Protein AF-A0A2U2CDT7-F1 (afdb_monomer)

Radius of gyration: 28.35 Å; Cα contacts (8 Å, |Δi|>4): 49; chains: 1; bounding box: 7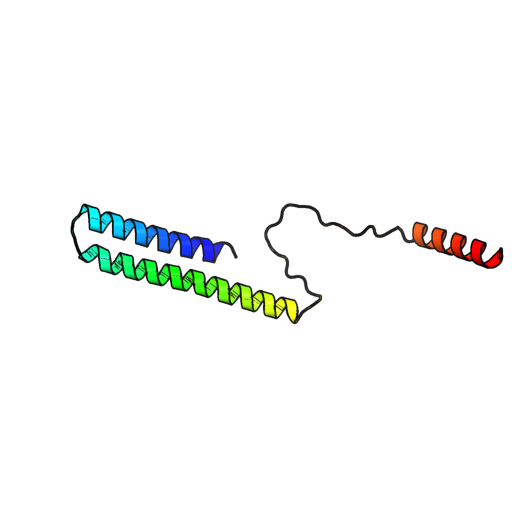9×20×59 Å

Secondary structure (DSSP, 8-state):
-HHHHHHHHHHHHHHHHHHHHHHHHT-GGGHHHHHHHHHHHHHHHHHHHHHHHHHHHHHHH-TT-----S---S---------HHHHHHHHHHHHHHHT--

Foldseek 3Di:
DVVLVVQLVVLLVQLVVLVVVCVVVVNCVSNVSSVVSNVVSVVSVVVVVVVVVVVVVVCVVDVPDPDPPPDDPDDDPPPPPDPPVVVVVVVVVVVVVVVVD

pLDDT: mean 70.49, std 12.76, range [36.19, 85.69]

Mean predicted aligned error: 17.73 Å

Structure (mmCIF, N/CA/C/O backbone):
data_AF-A0A2U2CDT7-F1
#
_entry.id   AF-A0A2U2CDT7-F1
#
loop_
_atom_site.group_PDB
_atom_site.id
_atom_site.type_symbol
_atom_site.label_atom_id
_atom_site.label_alt_id
_atom_site.label_comp_id
_atom_site.label_asym_id
_atom_site.label_entity_id
_atom_site.label_seq_id
_atom_site.pdbx_PDB_ins_code
_atom_site.Cartn_x
_atom_site.Cartn_y
_atom_site.Cartn_z
_atom_site.occupancy
_atom_site.B_iso_or_equiv
_atom_site.auth_seq_id
_atom_site.auth_comp_id
_atom_site.auth_asym_id
_atom_site.auth_atom_id
_atom_site.pdbx_PDB_model_num
ATOM 1 N N . MET A 1 1 ? -8.430 8.839 6.201 1.00 58.47 1 MET A N 1
ATOM 2 C CA . MET A 1 1 ? -7.658 10.013 5.735 1.00 58.47 1 MET A CA 1
ATOM 3 C C . MET A 1 1 ? -7.215 9.783 4.293 1.00 58.47 1 MET A C 1
ATOM 5 O O . MET A 1 1 ? -6.274 9.023 4.078 1.00 58.47 1 MET A O 1
ATOM 9 N N . PRO A 1 2 ? -7.899 10.379 3.304 1.00 71.25 2 PRO A N 1
ATOM 10 C CA . PRO A 1 2 ? -7.663 10.119 1.877 1.00 71.25 2 PRO A CA 1
ATOM 11 C C . PRO A 1 2 ? -6.247 10.495 1.399 1.00 71.25 2 PRO A C 1
ATOM 13 O O . PRO A 1 2 ? -5.746 9.917 0.437 1.00 71.25 2 PRO A O 1
ATOM 16 N N . SER A 1 3 ? -5.563 11.399 2.104 1.00 73.31 3 SER A N 1
ATOM 17 C CA . SER A 1 3 ? -4.250 11.926 1.716 1.00 73.31 3 SER A CA 1
ATOM 18 C C . SER A 1 3 ? -3.110 10.898 1.774 1.00 73.31 3 SER A C 1
ATOM 20 O O . SER A 1 3 ? -2.231 10.933 0.917 1.00 73.31 3 SER A O 1
ATOM 22 N N . LEU A 1 4 ? -3.119 9.958 2.734 1.00 70.69 4 LEU A N 1
ATOM 23 C CA . LEU A 1 4 ? -2.084 8.911 2.812 1.00 70.69 4 LEU A CA 1
ATOM 24 C C . LEU A 1 4 ? -2.254 7.857 1.711 1.00 70.69 4 LEU A C 1
ATOM 26 O O . LEU A 1 4 ? -1.263 7.464 1.097 1.00 70.69 4 LEU A O 1
ATOM 30 N N . LYS A 1 5 ? -3.501 7.465 1.405 1.00 67.00 5 LYS A N 1
ATOM 31 C CA . LYS A 1 5 ? -3.805 6.574 0.273 1.00 67.00 5 LYS A CA 1
ATOM 32 C C . LYS A 1 5 ? -3.343 7.177 -1.046 1.00 67.00 5 LYS A C 1
ATOM 34 O O . LYS A 1 5 ? -2.724 6.483 -1.847 1.00 67.00 5 LYS A O 1
ATOM 39 N N . LEU A 1 6 ? -3.620 8.467 -1.253 1.00 75.81 6 LEU A N 1
ATOM 40 C CA . LEU A 1 6 ? -3.206 9.190 -2.453 1.00 75.81 6 LEU A CA 1
ATOM 41 C C . LEU A 1 6 ? -1.678 9.183 -2.597 1.00 75.81 6 LEU A C 1
ATOM 43 O O . LEU A 1 6 ? -1.164 8.860 -3.665 1.00 75.81 6 LEU A O 1
ATOM 47 N N . LEU A 1 7 ? -0.951 9.479 -1.515 1.00 73.94 7 LEU A N 1
ATOM 48 C CA . LEU A 1 7 ? 0.511 9.506 -1.523 1.00 73.94 7 LEU A CA 1
ATOM 49 C C . LEU A 1 7 ? 1.117 8.119 -1.785 1.00 73.94 7 LEU A C 1
ATOM 51 O O . LEU A 1 7 ? 2.059 8.004 -2.568 1.00 73.94 7 LEU A O 1
ATOM 55 N N . ALA A 1 8 ? 0.553 7.064 -1.188 1.00 72.88 8 ALA A N 1
ATOM 56 C CA . ALA A 1 8 ? 0.970 5.689 -1.448 1.00 72.88 8 ALA A CA 1
ATOM 57 C C . ALA A 1 8 ? 0.750 5.307 -2.922 1.00 72.88 8 ALA A C 1
ATOM 59 O O . ALA A 1 8 ? 1.655 4.776 -3.564 1.00 72.88 8 ALA A O 1
ATOM 60 N N . TRP A 1 9 ? -0.413 5.641 -3.488 1.00 76.00 9 TRP A N 1
ATOM 61 C CA . TRP A 1 9 ? -0.715 5.401 -4.903 1.00 76.00 9 TRP A CA 1
ATOM 62 C C . TRP A 1 9 ? 0.216 6.162 -5.847 1.00 76.00 9 TRP A C 1
ATOM 64 O O . TRP A 1 9 ? 0.674 5.595 -6.836 1.00 76.00 9 TRP A O 1
ATOM 74 N N . ILE A 1 10 ? 0.544 7.416 -5.529 1.00 81.38 10 ILE A N 1
ATOM 75 C CA . ILE A 1 10 ? 1.512 8.208 -6.297 1.00 81.38 10 ILE A CA 1
ATOM 76 C C . ILE A 1 10 ? 2.900 7.560 -6.235 1.00 81.38 10 ILE A C 1
ATOM 78 O O . ILE A 1 10 ? 3.554 7.441 -7.267 1.00 81.38 10 ILE A O 1
ATOM 82 N N . ALA A 1 11 ? 3.338 7.094 -5.061 1.00 75.69 11 ALA A N 1
ATOM 83 C CA . ALA A 1 11 ? 4.631 6.428 -4.902 1.00 75.69 11 ALA A CA 1
ATOM 84 C C . ALA A 1 11 ? 4.708 5.112 -5.696 1.00 75.69 11 ALA A C 1
ATOM 86 O O . ALA A 1 11 ? 5.693 4.873 -6.396 1.00 75.69 11 ALA A O 1
ATOM 87 N N . TYR A 1 12 ? 3.652 4.293 -5.663 1.00 77.06 12 TYR A N 1
ATOM 88 C CA . TYR A 1 12 ? 3.568 3.089 -6.494 1.00 77.06 12 TYR A CA 1
ATOM 89 C C . TYR A 1 12 ? 3.502 3.413 -7.990 1.00 77.06 12 TYR A C 1
ATOM 91 O O . TYR A 1 12 ? 4.161 2.745 -8.787 1.00 77.06 12 TYR A O 1
ATOM 99 N N . GLY A 1 13 ? 2.763 4.455 -8.375 1.00 78.75 13 GLY A N 1
ATOM 100 C CA . GLY A 1 13 ? 2.706 4.933 -9.755 1.00 78.75 13 GLY A CA 1
ATOM 101 C C . GLY A 1 13 ? 4.073 5.389 -10.263 1.00 78.75 13 GLY A C 1
ATOM 102 O O . GLY A 1 13 ? 4.475 5.020 -11.364 1.00 78.75 13 GLY A O 1
ATOM 103 N N . LEU A 1 14 ? 4.827 6.118 -9.437 1.00 79.50 14 LEU A N 1
ATOM 104 C CA . LEU A 1 14 ? 6.189 6.547 -9.751 1.00 79.50 14 LEU A CA 1
ATOM 105 C C . LEU A 1 14 ? 7.143 5.348 -9.876 1.00 79.50 14 LEU A C 1
ATOM 107 O O . LEU A 1 14 ? 7.948 5.299 -10.803 1.00 79.50 14 LEU A O 1
ATOM 111 N N . ALA A 1 15 ? 7.020 4.356 -8.988 1.00 75.62 15 ALA A N 1
ATOM 112 C CA . ALA A 1 15 ? 7.805 3.124 -9.050 1.00 75.62 15 ALA A CA 1
ATOM 113 C C . ALA A 1 15 ? 7.547 2.347 -10.350 1.00 75.62 15 ALA A C 1
ATOM 115 O O . ALA A 1 15 ? 8.493 1.928 -11.019 1.00 75.62 15 ALA A O 1
ATOM 116 N N . ALA A 1 16 ? 6.277 2.202 -10.737 1.00 78.44 16 ALA A N 1
ATOM 117 C CA . ALA A 1 16 ? 5.885 1.550 -11.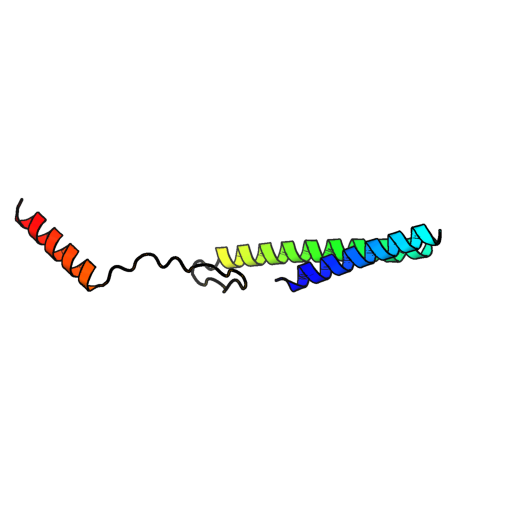982 1.00 78.44 16 ALA A CA 1
ATOM 118 C C . ALA A 1 16 ? 6.390 2.319 -13.212 1.00 78.44 16 ALA A C 1
ATOM 120 O O . ALA A 1 16 ? 6.891 1.709 -14.156 1.00 78.44 16 ALA A O 1
ATOM 121 N N . LEU A 1 17 ? 6.318 3.653 -13.184 1.00 80.44 17 LEU A N 1
ATOM 122 C CA . LEU A 1 17 ? 6.821 4.507 -14.258 1.00 80.44 17 LEU A CA 1
ATOM 123 C C . LEU A 1 17 ? 8.341 4.367 -14.426 1.00 80.44 17 LEU A C 1
ATOM 125 O O . LEU A 1 17 ? 8.814 4.181 -15.545 1.00 80.44 17 LEU A O 1
ATOM 129 N N . CYS A 1 18 ? 9.108 4.407 -13.331 1.00 75.25 18 CYS A N 1
ATOM 130 C CA . CYS A 1 18 ? 10.558 4.215 -13.377 1.00 75.25 18 CYS A CA 1
ATOM 131 C C . CYS A 1 18 ? 10.938 2.802 -13.840 1.00 75.25 18 CYS A C 1
ATOM 133 O O . CYS A 1 18 ? 11.878 2.655 -14.617 1.00 75.25 18 CYS A O 1
ATOM 135 N N . ALA A 1 19 ? 10.196 1.773 -13.422 1.00 74.25 19 ALA A N 1
ATOM 136 C CA . ALA A 1 19 ? 10.425 0.406 -13.884 1.00 74.25 19 ALA A CA 1
ATOM 137 C C . ALA A 1 19 ? 10.165 0.255 -15.395 1.00 74.25 19 ALA A C 1
ATOM 139 O O . ALA A 1 19 ? 10.965 -0.361 -16.099 1.00 74.25 19 ALA A O 1
ATOM 140 N N . LEU A 1 20 ? 9.085 0.857 -15.909 1.00 78.19 20 LEU A N 1
ATOM 141 C CA . LEU A 1 20 ? 8.778 0.874 -17.343 1.00 78.19 20 LEU A CA 1
ATOM 142 C C . LEU A 1 20 ? 9.816 1.663 -18.147 1.00 78.19 20 LEU A C 1
ATOM 144 O O . LEU A 1 20 ? 10.225 1.212 -19.214 1.00 78.19 20 LEU A O 1
ATOM 148 N N . ALA A 1 21 ? 10.274 2.804 -17.627 1.00 75.69 21 ALA A N 1
ATOM 149 C CA . ALA A 1 21 ? 11.340 3.582 -18.250 1.00 75.69 21 ALA A CA 1
ATOM 150 C C . ALA A 1 21 ? 12.642 2.770 -18.342 1.00 75.69 21 ALA A C 1
ATOM 152 O O . ALA A 1 21 ? 13.234 2.710 -19.414 1.00 75.69 21 ALA A O 1
ATOM 153 N N . GLY A 1 22 ? 13.028 2.071 -17.268 1.00 73.56 22 GLY A N 1
ATOM 154 C CA . GLY A 1 22 ? 14.220 1.217 -17.257 1.00 73.56 22 GLY A CA 1
ATOM 155 C C . GLY A 1 22 ? 14.151 0.036 -18.229 1.00 73.56 22 GLY A C 1
ATOM 156 O O . GLY A 1 22 ? 15.157 -0.300 -18.846 1.00 73.56 22 GLY A O 1
ATOM 157 N N . LEU A 1 23 ? 12.968 -0.559 -18.423 1.00 73.44 23 LEU A N 1
ATOM 158 C CA . LEU A 1 23 ? 12.749 -1.589 -19.450 1.00 73.44 23 LEU A CA 1
ATOM 159 C C . LEU A 1 23 ? 12.857 -1.028 -20.874 1.00 73.44 23 LEU A C 1
ATOM 161 O O . LEU A 1 23 ? 13.330 -1.723 -21.766 1.00 73.44 23 LEU A O 1
ATOM 165 N N . GLY A 1 24 ? 12.417 0.215 -21.091 1.00 75.50 24 GLY A N 1
ATOM 166 C CA . GLY A 1 24 ? 12.467 0.869 -22.400 1.00 75.50 24 GLY A CA 1
ATOM 167 C C . GLY A 1 24 ? 13.857 1.366 -22.800 1.00 75.50 24 GLY A C 1
ATOM 168 O O . GLY A 1 24 ? 14.146 1.449 -23.990 1.00 75.50 24 GLY A O 1
ATOM 169 N N . THR A 1 25 ? 14.710 1.696 -21.829 1.00 74.25 25 THR A N 1
ATOM 170 C CA . THR A 1 25 ? 16.069 2.201 -22.079 1.00 74.25 25 THR A CA 1
ATOM 171 C C . THR A 1 25 ? 17.166 1.156 -21.860 1.00 74.25 25 THR A C 1
ATOM 173 O O . THR A 1 25 ? 18.329 1.478 -22.066 1.00 74.25 25 THR A O 1
ATOM 176 N N . GLU A 1 26 ? 16.817 -0.065 -21.426 1.00 69.44 26 GLU A N 1
ATOM 177 C CA . GLU A 1 26 ? 17.753 -1.131 -21.003 1.00 69.44 26 GLU A CA 1
ATOM 178 C C . GLU A 1 26 ? 18.775 -0.667 -19.944 1.00 69.44 26 GLU A C 1
ATOM 180 O O . GLU A 1 26 ? 19.854 -1.238 -19.782 1.00 69.44 26 GLU A O 1
ATOM 185 N N . ASP A 1 27 ? 18.428 0.383 -19.197 1.00 68.31 27 ASP A N 1
ATOM 186 C CA . ASP A 1 27 ? 19.372 1.135 -18.378 1.00 68.31 27 ASP A CA 1
ATOM 187 C C . ASP A 1 27 ? 19.131 0.843 -16.892 1.00 68.31 27 ASP A C 1
ATOM 189 O O . ASP A 1 27 ? 18.113 1.223 -16.299 1.00 68.31 27 ASP A O 1
ATOM 193 N N . ILE A 1 28 ? 20.090 0.152 -16.267 1.00 68.25 28 ILE A N 1
ATOM 194 C CA . ILE A 1 28 ? 20.006 -0.329 -14.874 1.00 68.25 28 ILE A CA 1
ATOM 195 C C . ILE A 1 28 ? 19.839 0.830 -13.877 1.00 68.25 28 ILE A C 1
ATOM 197 O O . ILE A 1 28 ? 19.303 0.646 -12.781 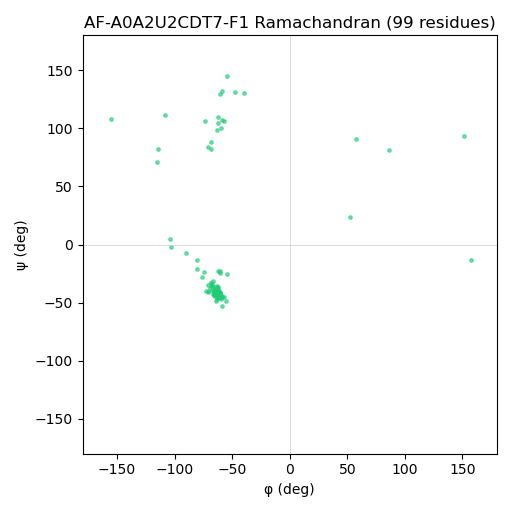1.00 68.25 28 ILE A O 1
ATOM 201 N N . LEU A 1 29 ? 20.237 2.046 -14.257 1.00 73.50 29 LEU A N 1
ATOM 202 C CA . LEU A 1 29 ? 20.126 3.235 -13.413 1.00 73.50 29 LEU A CA 1
ATOM 203 C C . LEU A 1 29 ? 18.682 3.583 -13.021 1.00 73.50 29 LEU A C 1
ATOM 205 O O . LEU A 1 29 ? 18.483 4.175 -11.962 1.00 73.50 29 LEU A O 1
ATOM 209 N N . PHE A 1 30 ? 17.673 3.171 -13.795 1.00 71.56 30 PHE A N 1
ATOM 210 C CA . PHE A 1 30 ? 16.262 3.385 -13.445 1.00 71.56 30 PHE A CA 1
ATOM 211 C C . PHE A 1 30 ? 15.705 2.364 -12.441 1.00 71.56 30 PHE A C 1
ATOM 213 O O . PHE A 1 30 ? 14.662 2.605 -11.827 1.00 71.56 30 PHE A O 1
ATOM 220 N N . VAL A 1 31 ? 16.416 1.258 -12.200 1.00 73.25 31 VAL A N 1
ATOM 221 C CA . VAL A 1 31 ? 15.997 0.218 -11.247 1.00 73.25 31 VAL A CA 1
ATOM 222 C C . VAL A 1 31 ? 16.114 0.714 -9.807 1.00 73.25 31 VAL A C 1
ATOM 224 O O . VAL A 1 31 ? 15.218 0.491 -8.996 1.00 73.25 31 VAL A O 1
ATOM 227 N N . VAL A 1 32 ? 17.189 1.436 -9.484 1.00 79.69 32 VAL A N 1
ATOM 228 C CA . VAL A 1 32 ? 17.433 1.971 -8.134 1.00 79.69 32 VAL A CA 1
ATOM 229 C C . VAL A 1 32 ? 16.306 2.907 -7.659 1.00 79.69 32 VAL A C 1
ATOM 231 O O . VAL A 1 32 ? 15.743 2.648 -6.591 1.00 79.69 32 VAL A O 1
ATOM 234 N N . PRO A 1 33 ? 15.904 3.953 -8.412 1.00 80.06 33 PRO A N 1
ATOM 235 C CA . PRO A 1 33 ? 14.783 4.802 -8.016 1.00 80.06 33 PRO A CA 1
ATOM 236 C C . PRO A 1 33 ? 13.440 4.061 -8.043 1.00 80.06 33 PRO A C 1
ATOM 238 O O . PRO A 1 33 ? 12.595 4.343 -7.195 1.00 80.06 33 PRO A O 1
ATOM 241 N N . ALA A 1 34 ? 13.244 3.078 -8.934 1.00 77.31 34 ALA A N 1
ATOM 242 C CA . ALA A 1 34 ? 12.030 2.258 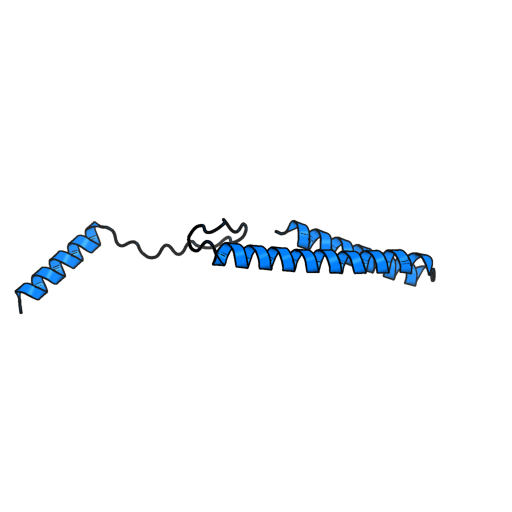-8.939 1.00 77.31 34 ALA A CA 1
ATOM 243 C C . ALA A 1 34 ? 11.878 1.454 -7.636 1.00 77.31 34 ALA A C 1
ATOM 245 O O . ALA A 1 34 ? 10.809 1.459 -7.021 1.00 77.31 34 ALA A O 1
ATOM 246 N N . VAL A 1 35 ? 12.958 0.821 -7.167 1.00 80.75 35 VAL A N 1
ATOM 247 C CA . VAL A 1 35 ? 12.969 0.080 -5.896 1.00 80.75 35 VAL A CA 1
ATOM 248 C C . VAL A 1 35 ? 12.772 1.025 -4.709 1.00 80.75 35 VAL A C 1
ATOM 250 O O . VAL A 1 35 ? 11.966 0.734 -3.827 1.00 80.75 35 VAL A O 1
ATOM 253 N N . ALA A 1 36 ? 13.441 2.181 -4.692 1.00 81.75 36 ALA A N 1
ATOM 254 C CA . ALA A 1 36 ? 13.272 3.173 -3.627 1.00 81.75 36 ALA A CA 1
ATOM 255 C C . ALA A 1 36 ? 11.824 3.698 -3.537 1.00 81.75 36 ALA A C 1
ATOM 257 O O . ALA A 1 36 ? 11.266 3.818 -2.440 1.00 81.75 36 ALA A O 1
ATOM 258 N N . ALA A 1 37 ? 11.189 3.960 -4.683 1.00 77.94 37 ALA A N 1
ATOM 259 C CA . ALA A 1 37 ? 9.792 4.379 -4.753 1.00 77.94 37 ALA A CA 1
ATOM 260 C C . ALA A 1 37 ? 8.837 3.259 -4.305 1.00 77.94 37 ALA A C 1
ATOM 262 O O . ALA A 1 37 ? 7.898 3.521 -3.552 1.00 77.94 37 ALA A O 1
ATOM 263 N N . ALA A 1 38 ? 9.116 2.004 -4.677 1.00 76.81 38 ALA A N 1
ATOM 264 C CA . ALA A 1 38 ? 8.336 0.851 -4.234 1.00 76.81 38 ALA A CA 1
ATOM 265 C C . ALA A 1 38 ? 8.408 0.659 -2.708 1.00 76.81 38 ALA A C 1
ATOM 267 O O . ALA A 1 38 ? 7.371 0.502 -2.060 1.00 76.81 38 ALA A O 1
ATOM 268 N N . ILE A 1 39 ? 9.609 0.742 -2.119 1.00 83.69 39 ILE A N 1
ATOM 269 C CA . ILE A 1 39 ? 9.806 0.679 -0.659 1.00 83.69 39 ILE A CA 1
ATOM 270 C C . ILE A 1 39 ? 9.035 1.808 0.032 1.00 83.69 39 ILE A C 1
ATOM 272 O O . ILE A 1 39 ? 8.337 1.568 1.016 1.00 83.69 39 ILE A O 1
ATOM 276 N N . SER A 1 40 ? 9.111 3.026 -0.507 1.00 81.56 40 SER A N 1
ATOM 277 C CA . SER A 1 40 ? 8.387 4.179 0.039 1.00 81.56 40 SER A CA 1
ATOM 278 C C . SER A 1 40 ? 6.867 3.974 -0.001 1.00 81.56 40 SER A C 1
ATOM 280 O O . SER A 1 40 ? 6.188 4.254 0.984 1.00 81.56 40 SER A O 1
ATOM 282 N N . GLY A 1 41 ? 6.329 3.413 -1.091 1.00 75.44 41 GLY A N 1
ATOM 283 C CA . GLY A 1 41 ? 4.907 3.065 -1.200 1.00 75.44 41 GLY A CA 1
ATOM 284 C C . GLY A 1 41 ? 4.457 2.041 -0.152 1.00 75.44 41 GLY A C 1
ATOM 285 O O . GLY A 1 41 ? 3.414 2.221 0.486 1.00 75.44 41 GLY A O 1
ATOM 286 N N . VAL A 1 42 ? 5.275 1.010 0.099 1.00 83.44 42 VAL A N 1
ATOM 287 C CA . VAL A 1 42 ? 5.020 0.029 1.172 1.00 83.44 42 VAL A CA 1
ATOM 288 C C . VAL A 1 42 ? 5.019 0.713 2.537 1.00 83.44 42 VAL A C 1
ATOM 290 O O . VAL A 1 42 ? 4.127 0.461 3.347 1.00 83.44 42 VAL A O 1
ATOM 293 N N . LEU A 1 43 ? 5.971 1.615 2.778 1.00 83.50 43 LEU A N 1
ATOM 294 C CA . LEU A 1 43 ? 6.088 2.338 4.042 1.00 83.50 43 LEU A CA 1
ATOM 295 C C . LEU A 1 43 ? 4.860 3.218 4.317 1.00 83.50 43 LEU A C 1
ATOM 297 O O . LEU A 1 43 ? 4.324 3.191 5.424 1.00 83.50 43 LEU A O 1
ATOM 301 N N . PHE A 1 44 ? 4.372 3.948 3.310 1.00 82.19 44 PHE A N 1
ATOM 302 C CA . PHE A 1 44 ? 3.161 4.764 3.444 1.00 82.19 44 PHE A CA 1
ATOM 303 C C . PHE A 1 44 ? 1.911 3.915 3.690 1.00 82.19 44 PHE A C 1
ATOM 305 O O . PHE A 1 44 ? 1.085 4.271 4.530 1.00 82.19 44 PHE A O 1
ATOM 312 N N . THR A 1 45 ? 1.804 2.765 3.024 1.00 78.81 45 THR A N 1
ATOM 313 C CA . THR A 1 45 ? 0.692 1.824 3.232 1.00 78.81 45 THR A CA 1
ATOM 314 C C . THR A 1 45 ? 0.719 1.229 4.642 1.00 78.81 45 THR A C 1
ATOM 316 O O . THR A 1 45 ? -0.314 1.127 5.304 1.00 78.81 45 THR A O 1
ATOM 319 N N . ALA A 1 46 ? 1.904 0.869 5.142 1.00 78.81 46 ALA A N 1
ATOM 320 C CA . ALA A 1 46 ? 2.073 0.376 6.505 1.00 78.81 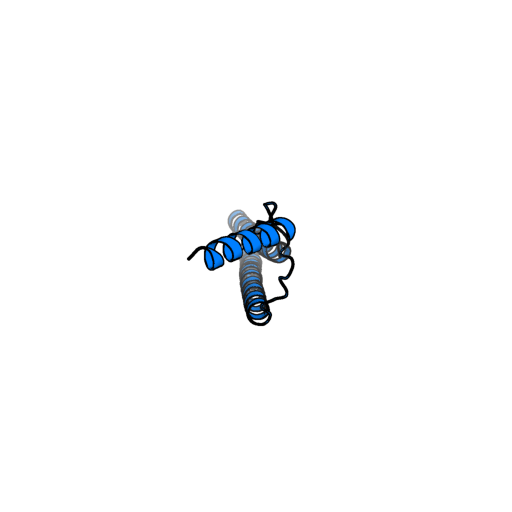46 ALA A CA 1
ATOM 321 C C . ALA A 1 46 ? 1.731 1.456 7.545 1.00 78.81 46 ALA A C 1
ATOM 323 O O . ALA A 1 46 ? 1.035 1.176 8.522 1.00 78.81 46 ALA A O 1
ATOM 324 N N . LEU A 1 47 ? 2.163 2.699 7.312 1.00 82.31 47 LEU A N 1
ATOM 325 C CA . LEU A 1 47 ? 1.853 3.832 8.181 1.00 82.31 47 LEU A CA 1
ATOM 326 C C . LEU A 1 47 ? 0.344 4.091 8.265 1.00 82.31 47 LEU A C 1
ATOM 328 O O . LEU A 1 47 ? -0.179 4.337 9.351 1.00 82.31 47 LEU A O 1
ATOM 332 N N . GLU A 1 48 ? -0.369 3.976 7.147 1.00 82.00 48 GLU A N 1
ATOM 333 C CA . GLU A 1 48 ? -1.827 4.083 7.136 1.00 82.00 48 GLU A CA 1
ATOM 334 C C . GLU A 1 48 ? -2.481 3.027 8.039 1.00 82.00 48 GLU A C 1
ATOM 336 O O . GLU A 1 48 ? -3.343 3.365 8.851 1.00 82.00 48 GLU A O 1
ATOM 341 N N . LYS A 1 49 ? -2.033 1.767 7.964 1.00 78.56 49 LYS A N 1
ATOM 342 C CA . LYS A 1 49 ? -2.563 0.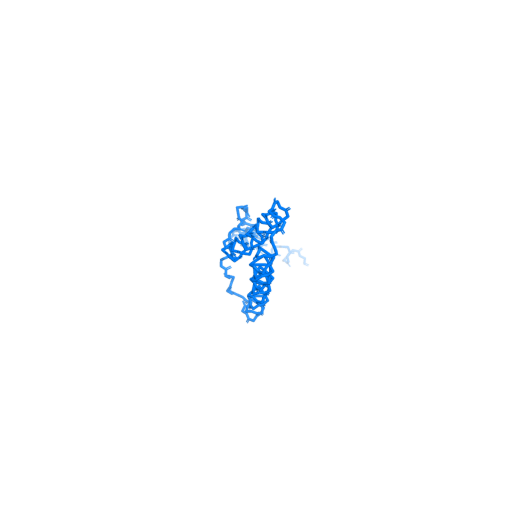682 8.807 1.00 78.56 49 LYS A CA 1
ATOM 343 C C . LYS A 1 49 ? -2.320 0.927 10.293 1.00 78.56 49 LYS A C 1
ATOM 345 O O . LYS A 1 49 ? -3.187 0.628 11.112 1.00 78.56 49 LYS A O 1
ATOM 350 N N . ILE A 1 50 ? -1.171 1.504 10.641 1.00 83.44 50 ILE A N 1
ATOM 351 C CA . ILE A 1 50 ? -0.857 1.892 12.021 1.00 83.44 50 ILE A CA 1
ATOM 352 C C . ILE A 1 50 ? -1.814 2.990 12.501 1.00 83.44 50 ILE A C 1
ATOM 354 O O . ILE A 1 50 ? -2.334 2.902 13.612 1.00 83.44 50 ILE A O 1
ATOM 358 N N . ILE A 1 51 ? -2.087 4.000 11.671 1.00 84.69 51 ILE A N 1
ATOM 359 C CA . ILE A 1 51 ? -3.017 5.086 12.015 1.00 84.69 51 ILE A CA 1
ATOM 360 C C . ILE A 1 51 ? -4.449 4.556 12.167 1.00 84.69 51 ILE A C 1
ATOM 362 O O . ILE A 1 51 ? -5.122 4.908 13.135 1.00 84.69 51 ILE A O 1
ATOM 366 N N . GLU A 1 52 ? -4.907 3.683 11.263 1.00 84.00 52 GLU A N 1
ATOM 367 C CA . GLU A 1 52 ? -6.214 3.016 11.376 1.00 84.00 52 GLU A CA 1
ATOM 368 C C . GLU A 1 52 ? -6.326 2.231 12.693 1.00 84.00 52 GLU A C 1
ATOM 370 O O . GLU A 1 52 ? -7.321 2.362 13.405 1.00 84.00 52 GLU A O 1
ATOM 375 N N . ALA A 1 53 ? -5.287 1.475 13.063 1.00 82.62 53 ALA A N 1
ATOM 376 C CA . ALA A 1 53 ? -5.258 0.729 14.317 1.00 82.62 53 ALA A CA 1
ATOM 377 C C . ALA A 1 53 ? -5.280 1.650 15.549 1.00 82.62 53 ALA A C 1
ATOM 379 O O . ALA A 1 53 ? -6.015 1.388 16.500 1.00 82.62 53 ALA A O 1
ATOM 380 N N . LEU A 1 54 ? -4.524 2.751 15.533 1.00 85.69 54 LEU A N 1
ATOM 381 C CA . LEU A 1 54 ? -4.523 3.735 16.620 1.00 85.69 54 LEU A CA 1
ATOM 382 C C . LEU A 1 54 ? -5.879 4.428 16.774 1.00 85.69 54 LEU A C 1
ATOM 384 O O . LEU A 1 54 ? -6.326 4.635 17.900 1.00 85.69 54 LEU A O 1
ATOM 388 N N . HIS A 1 55 ? -6.547 4.758 15.668 1.00 83.75 55 HIS A N 1
ATOM 389 C CA . HIS A 1 55 ? -7.912 5.279 15.704 1.00 83.75 55 HIS A CA 1
ATOM 390 C C . HIS A 1 55 ? -8.889 4.250 16.270 1.00 83.75 55 HIS A C 1
ATOM 392 O O . HIS A 1 55 ? -9.652 4.596 17.162 1.00 83.75 55 HIS A O 1
ATOM 398 N N . ALA A 1 56 ? -8.814 2.988 15.845 1.00 81.56 56 ALA A N 1
ATOM 399 C CA . ALA A 1 56 ? -9.668 1.932 16.387 1.00 81.56 56 ALA A CA 1
ATOM 400 C C . ALA A 1 56 ? -9.455 1.731 17.898 1.00 81.56 56 ALA A C 1
ATOM 402 O O . ALA A 1 56 ? -10.421 1.586 18.643 1.00 81.56 56 ALA A O 1
ATOM 403 N N . ILE A 1 57 ? -8.202 1.774 18.366 1.00 84.31 57 ILE A N 1
ATOM 404 C CA . ILE A 1 57 ? -7.873 1.716 19.797 1.00 84.31 57 ILE A CA 1
ATOM 405 C C . ILE A 1 57 ? -8.441 2.940 20.522 1.00 84.31 57 ILE A C 1
ATOM 407 O O . ILE A 1 57 ? -9.108 2.783 21.541 1.00 84.31 57 ILE A O 1
ATOM 411 N N . ARG A 1 58 ? -8.228 4.155 20.000 1.00 82.06 58 ARG A N 1
ATOM 412 C CA . ARG A 1 58 ? -8.792 5.387 20.574 1.00 82.06 58 ARG A CA 1
ATOM 413 C C . ARG A 1 58 ? -10.313 5.294 20.696 1.00 82.06 58 ARG A C 1
ATOM 415 O O . ARG A 1 58 ? -10.848 5.585 21.761 1.00 82.06 58 ARG A O 1
ATOM 422 N N . ASP A 1 59 ? -10.986 4.874 19.633 1.00 79.44 59 ASP A N 1
ATOM 423 C CA . ASP A 1 59 ? -12.445 4.808 19.570 1.00 79.44 59 ASP A CA 1
ATOM 424 C C . ASP A 1 59 ? -12.990 3.711 20.506 1.00 79.44 59 ASP A C 1
ATOM 426 O O . ASP A 1 59 ? -14.025 3.900 21.144 1.00 79.44 59 ASP A O 1
ATOM 430 N N . ALA A 1 60 ? -12.257 2.605 20.687 1.00 81.25 60 ALA A N 1
ATOM 431 C CA . ALA A 1 60 ? -12.576 1.581 21.684 1.00 81.25 60 ALA A CA 1
ATOM 432 C C . ALA A 1 60 ? -12.381 2.066 23.135 1.00 81.25 60 ALA A C 1
ATOM 434 O O . ALA A 1 60 ? -13.123 1.648 24.024 1.00 81.25 60 ALA A O 1
ATOM 435 N N . LEU A 1 61 ? -11.402 2.946 23.389 1.00 80.12 61 LEU A N 1
ATOM 436 C CA . LEU A 1 61 ? -11.172 3.549 24.709 1.00 80.12 61 LEU A CA 1
ATOM 437 C C . LEU A 1 61 ? -12.105 4.734 25.018 1.00 80.12 61 LEU A C 1
ATOM 439 O O . LEU A 1 61 ? -12.303 5.046 26.192 1.00 80.12 61 LEU A O 1
ATOM 443 N N . GLN A 1 62 ? -12.692 5.381 24.007 1.00 71.12 62 GLN A N 1
ATOM 444 C CA . GLN A 1 62 ? -13.696 6.442 24.162 1.00 71.12 62 GLN A CA 1
ATOM 445 C C . GLN A 1 62 ? -15.059 6.021 23.582 1.00 71.12 62 GLN A C 1
ATOM 447 O O . GLN A 1 62 ? -15.508 6.586 22.580 1.00 71.12 62 GLN A O 1
ATOM 452 N N . PRO A 1 63 ? -15.780 5.084 24.231 1.00 56.25 63 PRO A N 1
ATOM 453 C CA . PRO A 1 63 ? -17.144 4.741 23.851 1.00 56.25 63 PRO A CA 1
ATOM 454 C C . PRO A 1 63 ? -18.076 5.908 24.222 1.00 56.25 63 PRO A C 1
ATOM 456 O O . PRO A 1 63 ? -18.655 5.943 25.304 1.00 56.25 63 PRO A O 1
ATOM 459 N N . GLY A 1 64 ? -18.176 6.919 23.359 1.00 58.12 64 GLY A N 1
ATOM 460 C CA . GLY A 1 64 ? -19.077 8.058 23.577 1.00 58.12 64 GLY A CA 1
ATOM 461 C C . GLY A 1 64 ? -18.720 9.349 22.848 1.00 58.12 64 GLY A C 1
ATOM 462 O O . GLY A 1 64 ? -19.569 10.229 22.747 1.00 58.12 64 GLY A O 1
ATOM 463 N N . ILE A 1 65 ? -17.511 9.474 22.298 1.00 55.31 65 ILE A N 1
ATOM 464 C CA . ILE A 1 65 ? -17.143 10.611 21.445 1.00 55.31 65 ILE A CA 1
ATOM 465 C C . ILE A 1 65 ? -16.903 10.039 20.056 1.00 55.31 65 ILE A C 1
ATOM 467 O O . ILE A 1 65 ? -15.783 9.713 19.681 1.00 55.31 65 ILE A O 1
ATOM 471 N N . ALA A 1 66 ? -17.993 9.841 19.315 1.00 50.03 66 ALA A N 1
ATOM 472 C CA . ALA A 1 66 ? -17.913 9.516 17.901 1.00 50.03 66 ALA A CA 1
ATOM 473 C C . ALA A 1 66 ? -17.133 10.640 17.207 1.00 50.03 66 ALA A C 1
ATOM 475 O O . ALA A 1 66 ? -17.631 11.760 17.066 1.00 50.03 66 ALA A O 1
ATOM 476 N N . ALA A 1 67 ? -15.888 10.360 16.820 1.00 55.97 67 ALA A N 1
ATOM 477 C CA . ALA A 1 67 ? -15.152 11.236 15.927 1.00 55.97 67 ALA A CA 1
ATOM 478 C C . ALA A 1 67 ? -15.971 11.361 14.627 1.00 55.97 67 ALA A C 1
ATOM 480 O O . ALA A 1 67 ? -16.425 10.333 14.111 1.00 55.97 67 ALA A O 1
ATOM 481 N N . PRO A 1 68 ? -16.194 12.575 14.087 1.00 48.12 68 PRO A N 1
ATOM 482 C CA . PRO A 1 68 ? -16.888 12.720 12.819 1.00 48.12 68 PRO A CA 1
ATOM 483 C C . PRO A 1 68 ? -16.038 12.023 11.758 1.00 48.12 68 PRO A C 1
ATOM 485 O O . PRO A 1 68 ? -14.934 12.465 11.442 1.00 48.12 68 PRO A O 1
ATOM 488 N N . SER A 1 69 ? -16.519 10.889 11.260 1.00 50.25 69 SER A N 1
ATOM 489 C CA . SER A 1 69 ? -15.939 10.260 10.083 1.00 50.25 69 SER A CA 1
ATOM 490 C C . SER A 1 69 ? -16.370 11.101 8.887 1.00 50.25 69 SER A C 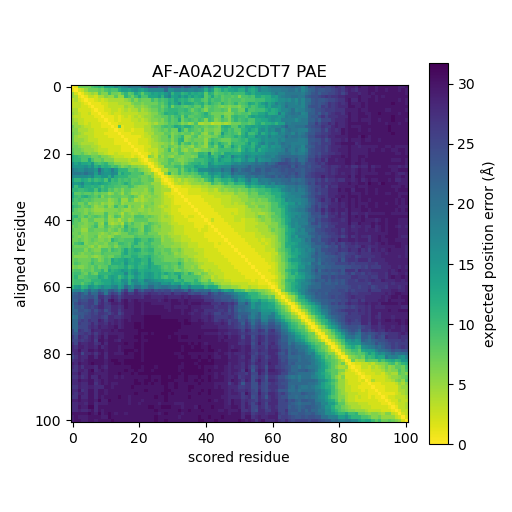1
ATOM 492 O O . SER A 1 69 ? -17.545 11.108 8.523 1.00 50.25 69 SER A O 1
ATOM 494 N N . GLU A 1 70 ? -15.439 11.873 8.329 1.00 52.94 70 GLU A N 1
ATOM 495 C CA . GLU A 1 70 ? -15.606 12.442 6.995 1.00 52.94 70 GLU A CA 1
ATOM 496 C C . GLU A 1 70 ? -15.749 11.280 6.000 1.00 52.94 70 GLU A C 1
ATOM 498 O O . GLU A 1 70 ? -14.950 10.344 6.016 1.00 52.94 70 GLU A O 1
ATOM 503 N N . ASP A 1 71 ? -16.797 11.372 5.178 1.00 50.19 71 ASP A N 1
ATOM 504 C CA . ASP A 1 71 ? -17.293 10.424 4.172 1.00 50.19 71 ASP A CA 1
ATOM 505 C C . ASP A 1 71 ? -18.250 9.323 4.655 1.00 50.19 71 ASP A C 1
ATOM 507 O O . ASP A 1 71 ? -17.898 8.153 4.772 1.00 50.19 71 ASP A O 1
ATOM 511 N N . THR A 1 72 ? -19.533 9.680 4.785 1.00 36.19 72 THR A N 1
ATOM 512 C CA . THR A 1 72 ? -20.635 8.936 4.140 1.00 36.19 72 THR A CA 1
ATOM 513 C C . THR A 1 72 ? -21.831 9.869 3.940 1.00 36.19 72 THR A C 1
ATOM 515 O O . THR A 1 72 ? -22.539 10.248 4.870 1.00 36.19 72 THR A O 1
ATOM 518 N N . ASN A 1 73 ? -22.062 10.233 2.681 1.00 44.47 73 ASN A N 1
ATOM 519 C CA . ASN A 1 73 ? -23.372 10.617 2.179 1.00 44.47 73 ASN A CA 1
ATOM 520 C C . ASN A 1 73 ? -24.327 9.431 2.407 1.00 44.47 73 ASN A C 1
ATOM 522 O O . ASN A 1 73 ? -24.185 8.408 1.742 1.00 44.47 73 ASN A O 1
ATOM 526 N N . GLY A 1 74 ? -25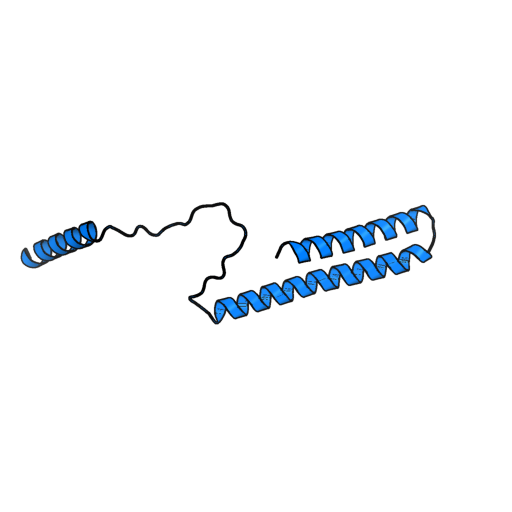.246 9.534 3.369 1.00 39.34 74 GLY A N 1
ATOM 527 C CA . GLY A 1 74 ? -26.239 8.488 3.614 1.00 39.34 74 GLY A CA 1
ATOM 528 C C . GLY A 1 74 ? -26.714 8.405 5.060 1.00 39.34 74 GLY A C 1
ATOM 529 O O . GLY A 1 74 ? -26.141 7.685 5.862 1.00 39.34 74 GLY A O 1
ATOM 530 N N . GLN A 1 75 ? -27.812 9.108 5.338 1.00 37.19 75 GLN A N 1
ATOM 531 C CA . GLN A 1 75 ? -28.859 8.686 6.272 1.00 37.19 75 GLN A CA 1
ATOM 532 C C . GLN A 1 75 ? -28.418 8.390 7.717 1.00 37.19 75 GLN A C 1
ATOM 534 O O . GLN A 1 75 ? -28.155 7.260 8.113 1.00 37.19 75 GLN A O 1
ATOM 539 N N . VAL A 1 76 ? -28.467 9.435 8.549 1.00 41.81 76 VAL A N 1
ATOM 540 C CA . VAL A 1 76 ? -28.605 9.286 10.001 1.00 41.81 76 VAL A CA 1
ATOM 541 C C . VAL A 1 76 ? -29.916 8.542 10.260 1.00 41.81 76 VAL A C 1
ATOM 543 O O . VAL A 1 76 ? -30.991 9.143 10.203 1.00 41.81 76 VAL A O 1
ATOM 546 N N . ASP A 1 77 ? -29.829 7.242 10.527 1.00 44.19 77 ASP A N 1
ATOM 547 C CA . ASP A 1 77 ? -30.920 6.469 11.110 1.00 44.19 77 ASP A CA 1
ATOM 548 C C . ASP A 1 77 ? -31.108 6.957 12.552 1.00 44.19 77 ASP A C 1
ATOM 550 O O . ASP A 1 77 ? -30.532 6.450 13.517 1.00 44.19 77 ASP A O 1
ATOM 554 N N . ARG A 1 78 ? -31.845 8.065 12.689 1.00 44.22 78 ARG A N 1
ATOM 555 C CA . ARG A 1 78 ? -32.407 8.470 13.971 1.00 44.22 78 ARG A CA 1
ATOM 556 C C . ARG A 1 78 ? -33.362 7.353 14.358 1.00 44.22 78 ARG A C 1
ATOM 558 O O . ARG A 1 78 ? -34.468 7.291 13.825 1.00 44.22 78 ARG A O 1
ATOM 565 N N . ALA A 1 79 ? -32.943 6.517 15.306 1.00 52.50 79 ALA A N 1
ATOM 566 C CA . ALA A 1 79 ? -33.861 5.690 16.075 1.00 52.50 79 ALA A CA 1
ATOM 567 C C . ALA A 1 79 ? -35.111 6.535 16.388 1.00 52.50 79 ALA A C 1
ATOM 569 O O . ALA A 1 79 ? -34.949 7.691 16.800 1.00 52.50 79 ALA A O 1
ATOM 570 N N . PRO A 1 80 ? -36.332 6.031 16.139 1.00 47.09 80 PRO A N 1
ATOM 571 C CA . PRO A 1 80 ? -37.538 6.832 16.251 1.00 47.09 80 PRO A CA 1
ATOM 572 C C . PRO A 1 80 ? -37.687 7.275 17.704 1.00 47.09 80 PRO A C 1
ATOM 574 O O . PRO A 1 80 ? -38.143 6.521 18.564 1.00 47.09 80 PRO A O 1
ATOM 577 N N . THR A 1 81 ? -37.275 8.507 17.996 1.00 53.97 81 THR A N 1
ATOM 578 C CA . THR A 1 81 ? -37.599 9.178 19.245 1.00 53.97 81 THR A CA 1
ATOM 579 C C . THR A 1 81 ? -39.092 9.439 19.179 1.00 53.97 81 THR A C 1
ATOM 581 O O . THR A 1 81 ? -39.518 10.467 18.649 1.00 53.97 81 THR A O 1
ATOM 584 N N . LYS A 1 82 ? -39.890 8.465 19.634 1.00 55.88 82 LYS A N 1
ATOM 585 C CA . LYS A 1 82 ? -41.314 8.675 19.884 1.00 55.88 82 LYS A CA 1
ATOM 586 C C . LYS A 1 82 ? -41.447 9.971 20.677 1.00 55.88 82 LYS A C 1
ATOM 588 O O . LYS A 1 82 ? -40.701 10.192 21.637 1.00 55.88 82 LYS A O 1
ATOM 593 N N . SER A 1 83 ? -42.340 10.847 20.227 1.00 62.81 83 SER A N 1
ATOM 594 C CA . SER A 1 83 ? -42.589 12.126 20.893 1.00 62.81 83 SER A CA 1
ATOM 595 C C . SER A 1 83 ? -42.919 11.866 22.367 1.00 62.81 83 SER A C 1
ATOM 597 O O . SER A 1 83 ? -43.574 10.876 22.695 1.00 62.81 83 SER A O 1
ATOM 599 N N . LEU A 1 84 ? -42.498 12.754 23.272 1.00 61.06 84 LEU A N 1
ATOM 600 C CA . LEU A 1 84 ? -42.845 12.656 24.697 1.00 61.06 84 LEU A CA 1
ATOM 601 C C . LEU A 1 84 ? -44.368 12.563 24.917 1.00 61.06 84 LEU A C 1
ATOM 603 O O . LEU A 1 84 ? -44.811 11.968 25.898 1.00 61.06 84 LEU A O 1
ATOM 607 N N . GLU A 1 85 ? -45.171 13.085 23.985 1.00 63.53 85 GLU A N 1
ATOM 608 C CA . GLU A 1 85 ? -46.631 12.937 23.984 1.00 63.53 85 GLU A CA 1
ATOM 609 C C . GLU A 1 85 ? -47.089 11.504 23.678 1.00 63.53 85 GLU A C 1
ATOM 611 O O . GLU A 1 85 ? -48.028 11.019 24.310 1.00 63.53 85 GLU A O 1
ATOM 616 N N . GLU A 1 86 ? -46.403 10.789 22.782 1.00 62.47 86 GLU A N 1
ATOM 617 C CA . GLU A 1 86 ? -46.694 9.381 22.486 1.00 62.47 86 GLU A CA 1
ATOM 618 C C . GLU A 1 86 ? -46.299 8.470 23.651 1.00 62.47 86 GLU A C 1
ATOM 620 O O . GLU A 1 86 ? -47.059 7.566 24.001 1.00 62.47 86 GLU A O 1
ATOM 625 N N . LEU A 1 87 ? -45.161 8.734 24.309 1.00 71.88 87 LEU A N 1
ATOM 626 C CA . LEU A 1 87 ? -44.777 8.004 25.525 1.00 71.88 87 LEU A CA 1
ATOM 627 C C . LEU A 1 87 ? -45.772 8.235 26.667 1.00 71.88 87 LEU A C 1
ATOM 629 O O . LEU A 1 87 ? -46.101 7.297 27.395 1.00 71.88 87 LEU A O 1
ATOM 633 N N . LYS A 1 88 ? -46.280 9.463 26.817 1.00 72.94 88 LYS A N 1
ATOM 634 C CA . LYS A 1 88 ? -47.293 9.777 27.830 1.00 72.94 88 LYS A CA 1
ATOM 635 C C . LYS A 1 88 ? -48.603 9.028 27.559 1.00 72.94 88 LYS A C 1
ATOM 637 O O . LYS A 1 88 ? -49.167 8.443 28.481 1.00 72.94 88 LYS A O 1
ATOM 642 N N . GLY A 1 89 ? -49.034 8.973 26.298 1.00 76.88 89 GLY A N 1
ATOM 643 C CA . GLY A 1 89 ? -50.211 8.202 25.892 1.00 76.88 89 GLY A CA 1
ATOM 644 C C . GLY A 1 89 ? -50.063 6.691 26.115 1.00 76.88 89 GLY A C 1
ATOM 645 O O . GLY A 1 89 ? -51.017 6.042 26.552 1.00 76.88 89 GLY A O 1
ATOM 646 N N . ASP A 1 90 ? -48.875 6.129 25.871 1.00 77.75 90 ASP A N 1
ATOM 647 C CA . ASP A 1 90 ? -48.602 4.705 26.121 1.00 77.75 90 ASP A CA 1
ATOM 648 C C . ASP A 1 90 ? -48.608 4.371 27.624 1.00 77.75 90 ASP A C 1
ATOM 650 O O . ASP A 1 90 ? -49.129 3.325 28.021 1.00 77.75 90 ASP A O 1
ATOM 654 N N . ILE A 1 91 ? -48.111 5.272 28.480 1.00 79.00 91 ILE A N 1
ATOM 655 C CA . ILE A 1 91 ? -48.159 5.101 29.941 1.00 79.00 91 ILE A CA 1
ATOM 656 C C . ILE A 1 91 ? -49.602 5.127 30.458 1.00 79.00 91 ILE A C 1
ATOM 658 O O . ILE A 1 91 ? -49.970 4.270 31.266 1.00 79.00 91 ILE A O 1
ATOM 662 N N . ASP A 1 92 ? -50.438 6.050 29.976 1.00 79.94 92 ASP A N 1
ATOM 663 C CA . ASP A 1 92 ? -51.849 6.114 30.383 1.00 79.94 92 ASP A CA 1
ATOM 664 C C . ASP A 1 92 ? -52.626 4.862 29.937 1.00 79.94 92 ASP A C 1
ATOM 666 O O . ASP A 1 92 ? -53.438 4.324 30.698 1.00 79.94 92 ASP A O 1
ATOM 670 N N . ARG A 1 93 ? -52.320 4.317 28.750 1.00 76.06 93 ARG A N 1
ATOM 671 C CA . ARG A 1 93 ? -52.894 3.044 28.275 1.00 76.06 93 ARG A CA 1
ATOM 672 C C . ARG A 1 93 ? -52.444 1.844 29.105 1.00 76.06 93 ARG A C 1
ATOM 674 O O . ARG A 1 93 ? -53.269 0.988 29.431 1.00 76.06 93 ARG A O 1
ATOM 681 N N . LEU A 1 94 ? -51.162 1.771 29.464 1.00 82.56 94 LEU A N 1
ATOM 682 C CA . LEU A 1 94 ? -50.635 0.705 30.322 1.00 82.56 94 LEU A CA 1
ATOM 683 C C . LEU A 1 94 ? -51.239 0.763 31.726 1.00 82.56 94 LEU A C 1
ATOM 685 O O . LEU A 1 94 ? -51.611 -0.274 32.276 1.00 82.56 94 LEU A O 1
ATOM 689 N N . LYS A 1 95 ? -51.413 1.967 32.276 1.00 78.25 95 LYS A N 1
ATOM 690 C CA . LYS A 1 95 ? -52.046 2.174 33.580 1.00 78.25 95 LYS A CA 1
ATOM 691 C C . LYS A 1 95 ? -53.515 1.751 33.575 1.00 78.25 95 LYS A C 1
ATOM 693 O O . LYS A 1 95 ? -53.933 1.045 34.486 1.00 78.25 95 LYS A O 1
ATOM 698 N N . ALA A 1 96 ? -54.269 2.105 32.532 1.00 77.94 96 ALA A N 1
ATOM 699 C CA . ALA A 1 96 ? -55.664 1.687 32.385 1.00 77.94 96 ALA A CA 1
ATOM 700 C C . ALA A 1 96 ? -55.811 0.159 32.275 1.00 77.94 96 ALA A C 1
ATOM 702 O O . ALA A 1 96 ? -56.736 -0.421 32.842 1.00 77.94 96 ALA A O 1
ATOM 703 N N . LYS A 1 97 ? -54.873 -0.505 31.588 1.00 78.50 97 LYS A N 1
ATOM 704 C CA . LYS A 1 97 ? -54.857 -1.968 31.459 1.00 78.50 97 LYS A CA 1
ATOM 705 C C . LYS A 1 97 ? -54.479 -2.667 32.769 1.00 78.50 97 LYS A C 1
ATOM 707 O O . LYS A 1 97 ? -55.027 -3.722 33.060 1.00 78.50 97 LYS A O 1
ATOM 712 N N . ALA A 1 98 ? -53.585 -2.073 33.559 1.00 71.19 98 ALA A N 1
ATOM 713 C CA . ALA A 1 98 ? -53.182 -2.592 34.866 1.00 71.19 98 ALA A CA 1
ATOM 714 C C . ALA A 1 98 ? -54.244 -2.395 35.963 1.00 71.19 98 ALA A C 1
ATOM 716 O O . ALA A 1 98 ? -54.240 -3.136 36.933 1.00 71.19 98 ALA A O 1
ATOM 717 N N . SER A 1 99 ? -55.144 -1.415 35.824 1.00 64.38 99 SER A N 1
ATOM 718 C CA . SER A 1 99 ? -56.265 -1.206 36.756 1.00 64.38 99 SER A CA 1
ATOM 719 C C . SER A 1 99 ? -57.545 -1.966 36.387 1.00 64.38 99 SER A C 1
ATOM 721 O O . SER A 1 99 ? -58.515 -1.909 37.136 1.00 64.38 99 SER A O 1
ATOM 723 N N . ALA A 1 100 ? -57.585 -2.599 35.211 1.00 59.91 100 ALA A N 1
ATOM 724 C CA . ALA A 1 100 ? -58.740 -3.344 34.702 1.00 59.91 100 ALA A CA 1
ATOM 725 C C . ALA A 1 100 ? -58.577 -4.876 34.804 1.00 59.91 100 ALA A C 1
ATOM 727 O O . ALA A 1 100 ? -59.437 -5.608 34.314 1.00 59.91 100 ALA A O 1
ATOM 728 N N .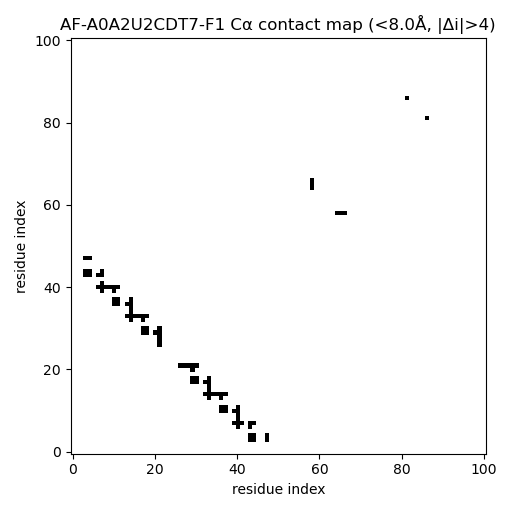 GLY A 1 101 ? -57.484 -5.348 35.411 1.00 49.44 101 GLY A N 1
ATOM 729 C CA . GLY A 1 101 ? -57.260 -6.739 35.818 1.00 49.44 101 GLY A CA 1
ATOM 730 C C . GLY A 1 101 ? -56.999 -6.807 37.313 1.00 49.44 101 GLY A C 1
ATOM 731 O O . GLY A 1 101 ? -57.280 -7.878 37.887 1.00 49.44 101 GLY A O 1
#

Sequence (101 aa):
MPSLKLLAWIAYGLAALCALAGLGTEDILFVVPAVAAAISGVLFTALEKIIEALHAIRDALQPGIAAPSEDTNGQVDRAPTKSLEELKGDIDRLKAKASAG

Solvent-accessible surface area (backbone atoms only — not comparable to full-atom values): 5836 Å² total; per-residue (Å²): 120,71,67,54,58,51,51,21,50,49,27,41,50,50,13,53,50,30,43,52,50,19,68,74,65,76,37,71,76,30,48,59,60,14,51,54,26,40,54,50,17,51,50,40,51,50,50,50,54,52,51,54,51,51,50,52,51,49,49,69,74,40,84,81,65,80,72,85,72,85,87,70,96,71,78,85,81,70,72,83,76,68,50,73,68,54,53,51,52,52,52,54,52,52,50,55,55,66,74,72,110